Protein AF-A0A925WW35-F1 (afdb_monomer_lite)

Secondary structure (DSSP, 8-state):
---------HHHHHHHHHHHHTTS-SSHHHHHHHHHHHHHHHHHHHHHHHHHHHHHHHHHHHTT------HHHHHHHHHHHHHHHGGGSSSS---

pLDDT: mean 87.8, std 14.59, range [36.81, 97.88]

Sequence (95 aa):
MTSMNVSLPEQLKSFVEERVEGGGYQTASEYVRDLIRQDQEKRRAAEDKVEAMLLEGIESLQKGAGVEATSDLWESLKERFHAKHGRNLGASVHE

Foldseek 3Di:
DDDDDDDDDPVVVVVLVVCCVVVVHVDSVRVVVVVVVVVVVVVVVVVVVVVVVVVVVVVCVVVVVDDDPDPVVVVVVVVVVCVVPVVPPPPDDDD

Radius of gyration: 23.39 Å; chains: 1; bounding box: 50×24×58 Å

Structure (mmCIF, N/CA/C/O backbone):
data_AF-A0A925WW35-F1
#
_entry.id   AF-A0A925WW35-F1
#
loop_
_atom_site.group_PDB
_atom_site.id
_atom_site.type_symbol
_atom_site.label_atom_id
_atom_site.label_alt_id
_atom_site.label_comp_id
_atom_site.label_asym_id
_atom_site.label_entity_id
_atom_site.label_seq_id
_atom_site.pdbx_PDB_ins_code
_atom_site.Cartn_x
_atom_site.Cartn_y
_atom_site.Cartn_z
_atom_site.occupancy
_atom_site.B_iso_or_equiv
_atom_site.auth_seq_id
_atom_site.auth_comp_id
_atom_site.auth_asym_id
_atom_site.auth_atom_id
_atom_site.pdbx_PDB_model_num
ATOM 1 N N . MET A 1 1 ? 5.431 0.428 25.165 1.00 63.12 1 MET A N 1
ATOM 2 C CA . MET A 1 1 ? 4.428 0.949 24.210 1.00 63.12 1 MET A CA 1
ATOM 3 C C . MET A 1 1 ? 4.352 2.451 24.383 1.00 63.12 1 MET A C 1
ATOM 5 O O . MET A 1 1 ? 4.270 2.898 25.519 1.00 63.12 1 MET A O 1
ATOM 9 N N . THR A 1 2 ? 4.387 3.202 23.287 1.00 79.06 2 THR A N 1
ATOM 10 C CA . THR A 1 2 ? 4.122 4.647 23.292 1.00 79.06 2 THR A CA 1
ATOM 11 C C . THR A 1 2 ? 2.630 4.860 23.043 1.00 79.06 2 THR A C 1
ATOM 13 O O . THR A 1 2 ? 2.052 4.166 22.206 1.00 79.06 2 THR A O 1
ATOM 16 N N . SER A 1 3 ? 1.996 5.759 23.798 1.00 85.19 3 SER A N 1
ATOM 17 C CA . SER A 1 3 ? 0.582 6.103 23.610 1.00 85.19 3 SER A CA 1
ATOM 18 C C . SER A 1 3 ? 0.432 7.148 22.505 1.00 85.19 3 SER A C 1
ATOM 20 O O . SER A 1 3 ? 1.223 8.088 22.436 1.00 85.19 3 SER A O 1
ATOM 22 N N . MET A 1 4 ? -0.582 6.987 21.656 1.00 88.94 4 MET A N 1
ATOM 23 C CA .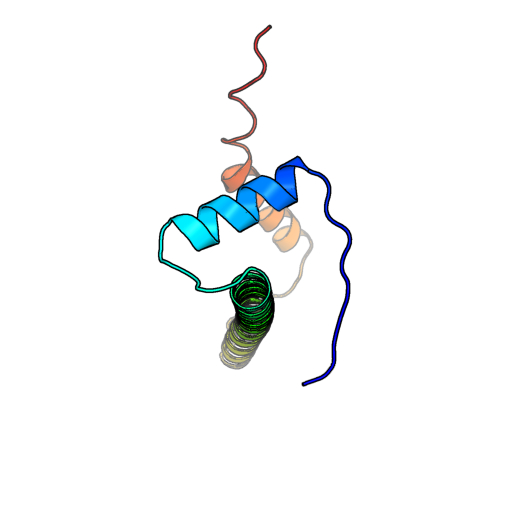 MET A 1 4 ? -0.969 7.951 20.628 1.00 88.94 4 MET A CA 1
ATOM 24 C C . MET A 1 4 ? -2.483 8.139 20.701 1.00 88.94 4 MET A C 1
ATOM 26 O O . MET A 1 4 ? -3.228 7.170 20.577 1.00 88.94 4 MET A O 1
ATOM 30 N N . ASN A 1 5 ? -2.929 9.379 20.904 1.00 90.56 5 ASN A N 1
ATOM 31 C CA . ASN A 1 5 ? -4.348 9.724 20.932 1.00 90.56 5 ASN A CA 1
ATOM 32 C C . ASN A 1 5 ? -4.770 10.244 19.558 1.00 90.56 5 ASN A C 1
ATOM 34 O O . ASN A 1 5 ? -4.103 11.112 18.996 1.00 90.56 5 ASN A O 1
ATOM 38 N N . VAL A 1 6 ? -5.880 9.730 19.035 1.00 87.38 6 VAL A N 1
ATOM 39 C CA . VAL A 1 6 ? -6.443 10.137 17.745 1.00 87.38 6 VAL A CA 1
ATOM 40 C C . VAL A 1 6 ? -7.920 10.439 17.948 1.00 87.38 6 VAL A C 1
ATOM 42 O O . VAL A 1 6 ? -8.659 9.596 18.452 1.00 87.38 6 VAL A O 1
ATOM 45 N N . SER A 1 7 ? -8.348 11.638 17.560 1.00 93.38 7 SER A N 1
ATOM 46 C CA . SER A 1 7 ? -9.763 12.008 17.557 1.00 93.38 7 SER A CA 1
ATOM 47 C C . SER A 1 7 ? -10.411 11.537 16.262 1.00 93.38 7 SER A C 1
ATOM 49 O O . SER A 1 7 ? -9.914 11.834 15.176 1.00 93.38 7 SER A O 1
ATOM 51 N N . LEU A 1 8 ? -11.530 10.829 16.379 1.00 92.69 8 LEU A N 1
ATOM 52 C CA . LEU A 1 8 ? -12.299 10.326 15.246 1.00 92.69 8 LEU A CA 1
ATOM 53 C C . LEU A 1 8 ? -13.702 10.950 15.254 1.00 92.69 8 LEU A C 1
ATOM 55 O O . LEU A 1 8 ? -14.292 11.083 16.328 1.00 92.69 8 LEU A O 1
ATOM 59 N N . PRO A 1 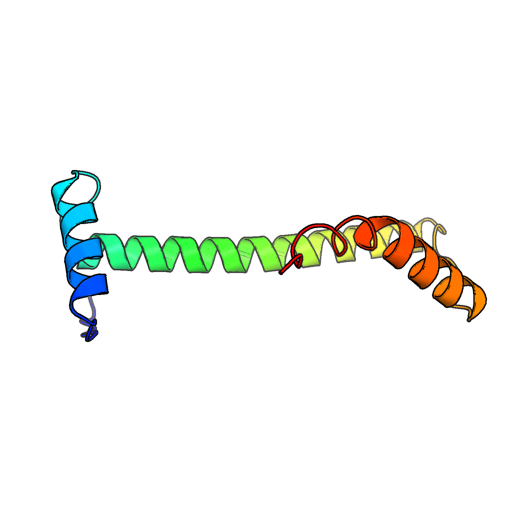9 ? -14.262 11.313 14.087 1.00 97.19 9 PRO A N 1
ATOM 60 C CA . PRO A 1 9 ? -15.691 11.568 13.948 1.00 97.19 9 PRO A CA 1
ATOM 61 C C . PRO A 1 9 ? -16.511 10.349 14.383 1.00 97.19 9 PRO A C 1
ATOM 63 O O . PRO A 1 9 ? -16.063 9.214 14.209 1.00 97.19 9 PRO A O 1
ATOM 66 N N . GLU A 1 10 ? -17.735 10.580 14.862 1.00 95.88 10 GLU A N 1
ATOM 67 C CA . GLU A 1 10 ? -18.601 9.518 15.402 1.00 95.88 10 GLU A CA 1
ATOM 68 C C . GLU A 1 10 ? -18.776 8.350 14.423 1.00 95.88 10 GLU A C 1
ATOM 70 O O . GLU A 1 10 ? -18.628 7.197 14.801 1.00 95.88 10 GLU A O 1
ATOM 75 N N . GLN A 1 11 ? -18.959 8.646 13.134 1.00 96.94 11 GLN A N 1
ATOM 76 C CA . GLN A 1 11 ? -19.110 7.630 12.085 1.00 96.94 11 GLN A CA 1
ATOM 77 C C . GLN A 1 11 ? -17.907 6.677 12.001 1.00 96.94 11 GLN A C 1
ATOM 79 O O . GLN A 1 11 ? -18.076 5.469 11.848 1.00 96.94 11 GLN A O 1
ATOM 84 N N . LEU A 1 12 ? -16.684 7.206 12.117 1.00 95.44 12 LEU A N 1
ATOM 85 C CA . LEU A 1 12 ? -15.471 6.387 12.083 1.00 95.44 12 LEU A CA 1
ATOM 86 C C . LEU A 1 12 ? -15.277 5.617 13.388 1.00 95.44 12 LEU A C 1
ATOM 88 O O . LEU A 1 12 ? -14.778 4.496 13.359 1.00 95.44 12 LEU A O 1
ATOM 92 N N . LYS A 1 13 ? -15.686 6.195 14.520 1.00 94.19 13 LYS A N 1
ATOM 93 C CA . LYS A 1 13 ? -15.670 5.510 15.811 1.00 94.19 13 LYS A CA 1
ATOM 94 C C . LYS A 1 13 ? -16.611 4.301 15.801 1.00 94.19 13 LYS A C 1
ATOM 96 O O . LYS A 1 13 ? -16.144 3.204 16.090 1.00 94.19 13 LYS A O 1
ATOM 101 N N . SER A 1 14 ? -17.870 4.474 15.386 1.00 94.88 14 SER A N 1
ATOM 102 C CA . SER A 1 14 ? -18.843 3.374 15.299 1.00 94.88 14 SER A CA 1
ATOM 103 C C . SER A 1 14 ? -18.369 2.267 14.359 1.00 94.88 14 SER A C 1
ATOM 105 O O . SER A 1 14 ? -18.497 1.089 14.675 1.00 94.88 14 SER A O 1
ATOM 107 N N . PHE A 1 15 ? -17.745 2.632 13.234 1.00 94.00 15 PHE A N 1
ATOM 108 C CA . PHE A 1 15 ? -17.142 1.649 12.337 1.00 94.00 15 PHE A CA 1
ATOM 109 C C . PHE A 1 15 ? -16.041 0.836 13.031 1.00 94.00 15 PHE A C 1
ATOM 111 O O . PHE A 1 15 ? -16.019 -0.384 12.920 1.00 94.00 15 PHE A O 1
ATOM 118 N N . VAL A 1 16 ? -15.130 1.481 13.769 1.00 93.81 16 VAL A N 1
ATOM 119 C CA . VAL A 1 16 ? -14.076 0.776 14.521 1.00 93.81 16 VAL A CA 1
ATOM 120 C C . VAL A 1 16 ? -14.672 -0.148 15.587 1.00 93.81 16 VAL A C 1
ATOM 122 O O . VAL A 1 16 ? -14.186 -1.266 15.749 1.00 93.81 16 VAL A O 1
ATOM 125 N N . GLU A 1 17 ? -15.717 0.292 16.289 1.00 92.56 17 GLU A N 1
ATOM 126 C CA . GLU A 1 17 ? -16.424 -0.512 17.292 1.00 92.56 17 GLU A CA 1
ATOM 127 C C . GLU A 1 17 ? -17.040 -1.773 16.668 1.00 92.56 17 GLU A C 1
ATOM 129 O O . GLU A 1 17 ? -16.790 -2.869 17.165 1.00 92.56 17 GLU A O 1
ATOM 134 N N . GLU A 1 18 ? -17.699 -1.665 15.509 1.00 93.62 18 GLU A N 1
ATOM 135 C CA . GLU A 1 18 ? -18.242 -2.818 14.772 1.00 93.62 18 GLU A CA 1
ATOM 136 C C . GLU A 1 18 ? -17.150 -3.839 14.398 1.00 93.62 18 GLU A C 1
ATOM 138 O O . GLU A 1 18 ? -17.352 -5.054 14.481 1.00 93.62 18 GLU A O 1
ATOM 143 N N . ARG A 1 19 ? -15.948 -3.374 14.019 1.00 93.31 19 ARG A N 1
ATOM 144 C CA . ARG A 1 19 ? -14.816 -4.270 13.707 1.00 93.31 19 ARG A CA 1
ATOM 145 C C . ARG A 1 19 ? -14.313 -5.039 14.929 1.00 93.31 19 ARG A C 1
ATOM 147 O O . ARG A 1 19 ? -13.826 -6.159 14.767 1.00 93.31 19 ARG A O 1
ATOM 154 N N . VAL A 1 20 ? -14.411 -4.447 16.118 1.00 93.19 20 VAL A N 1
ATOM 155 C CA . VAL A 1 20 ? -14.043 -5.086 17.389 1.00 93.19 20 VAL A CA 1
ATOM 156 C C . VAL A 1 20 ? -15.138 -6.064 17.825 1.00 93.19 20 VAL A C 1
ATOM 158 O O . VAL A 1 20 ? -14.847 -7.218 18.133 1.00 93.19 20 VAL A O 1
ATOM 161 N N . GLU A 1 21 ? -16.406 -5.653 17.772 1.00 89.88 21 GLU A N 1
ATOM 162 C CA . GLU A 1 21 ? -17.556 -6.495 18.133 1.00 89.88 21 GLU A CA 1
ATOM 163 C C . GLU A 1 21 ? -17.715 -7.715 17.218 1.00 89.88 21 GLU A C 1
ATOM 165 O O . GLU A 1 21 ? -18.082 -8.795 17.681 1.00 89.88 21 GLU A O 1
ATOM 170 N N . GLY A 1 22 ? -17.357 -7.585 15.938 1.00 85.88 22 GLY A N 1
ATOM 171 C CA . GLY A 1 22 ? -17.342 -8.683 14.968 1.00 85.88 22 GLY A CA 1
ATOM 172 C C . GLY A 1 22 ? -16.317 -9.792 15.255 1.00 85.88 22 GLY A C 1
ATOM 173 O O . GLY A 1 22 ? -16.184 -10.712 14.450 1.00 85.88 22 GLY A O 1
ATOM 174 N N . GLY A 1 23 ? -15.570 -9.712 16.364 1.00 77.69 23 GLY A N 1
ATOM 175 C CA . GLY A 1 23 ? -14.657 -10.755 16.845 1.00 77.69 23 GLY A CA 1
ATOM 176 C C . GLY A 1 23 ? -13.308 -10.817 16.125 1.00 77.69 23 GLY A C 1
ATOM 177 O O . GLY A 1 23 ? -12.486 -11.673 16.444 1.00 77.69 23 GLY A O 1
ATOM 178 N N . GLY A 1 24 ? -13.063 -9.919 15.165 1.00 82.56 24 GLY A N 1
ATOM 179 C CA . GLY A 1 24 ? -11.802 -9.853 14.420 1.00 82.56 24 GLY A CA 1
ATOM 180 C C . GLY A 1 24 ? -10.673 -9.140 15.168 1.00 82.56 24 GLY A C 1
ATOM 181 O O . GLY A 1 24 ? -9.509 -9.362 14.851 1.00 82.56 24 GLY A O 1
ATOM 182 N N . TYR A 1 25 ? -11.005 -8.303 16.153 1.00 91.94 25 TYR A N 1
ATOM 183 C CA . TYR A 1 25 ? -10.050 -7.528 16.947 1.00 91.94 25 TYR A CA 1
ATOM 184 C C . TYR A 1 25 ? -10.554 -7.405 18.386 1.00 91.94 25 TYR A C 1
ATOM 186 O O . TYR A 1 25 ? -11.753 -7.296 18.608 1.00 91.94 25 TYR A O 1
ATOM 194 N N . GLN A 1 26 ? -9.658 -7.387 19.373 1.00 90.12 26 GLN A N 1
ATOM 195 C CA . GLN A 1 26 ? -10.029 -7.286 20.791 1.00 90.12 26 GLN A CA 1
ATOM 196 C C . GLN A 1 26 ? -10.136 -5.837 21.272 1.00 90.12 26 GLN A C 1
ATOM 198 O O . GLN A 1 26 ? -10.800 -5.554 22.267 1.00 90.12 26 GLN A O 1
ATOM 203 N N . THR A 1 27 ? -9.457 -4.903 20.598 1.00 92.94 27 THR A N 1
ATOM 204 C CA . THR A 1 27 ? -9.472 -3.477 20.951 1.00 92.94 27 THR A CA 1
ATOM 205 C C . THR A 1 27 ? -9.366 -2.583 19.717 1.00 92.94 27 THR A C 1
ATOM 207 O O . THR A 1 27 ? -8.760 -2.959 18.713 1.00 92.94 27 THR A O 1
ATOM 210 N N . ALA A 1 28 ? -9.848 -1.342 19.825 1.00 91.81 28 ALA A N 1
ATOM 211 C CA . ALA A 1 28 ? -9.661 -0.323 18.788 1.00 91.81 28 ALA A CA 1
ATOM 212 C C . ALA A 1 28 ? -8.171 -0.087 18.467 1.00 91.81 28 ALA A C 1
ATOM 214 O O . ALA A 1 28 ? -7.785 0.032 17.307 1.00 91.81 28 ALA A O 1
ATOM 215 N N . SER A 1 29 ? -7.309 -0.083 19.490 1.00 92.25 29 SER A N 1
ATOM 216 C CA . SER A 1 29 ? -5.860 0.075 19.318 1.00 92.25 29 SER A CA 1
ATOM 217 C C . SER A 1 29 ? -5.225 -1.072 18.532 1.00 92.25 29 SER A C 1
ATOM 219 O O . SER A 1 29 ? -4.247 -0.861 17.821 1.00 92.25 29 SER A O 1
ATOM 221 N N . GLU A 1 30 ? -5.738 -2.293 18.666 1.00 92.38 30 GLU A N 1
ATOM 222 C CA . GLU A 1 30 ? -5.292 -3.431 17.863 1.00 92.38 30 GLU A CA 1
ATOM 223 C C . GLU A 1 30 ? -5.689 -3.258 16.399 1.00 92.38 30 GLU A C 1
ATOM 225 O O . GLU A 1 30 ? -4.822 -3.341 15.529 1.00 92.38 30 GLU A O 1
ATOM 230 N N . TYR A 1 31 ? -6.952 -2.909 16.151 1.00 93.25 31 TYR A N 1
ATOM 231 C CA . TYR A 1 31 ? -7.447 -2.642 14.806 1.00 93.25 31 TYR A CA 1
ATOM 232 C C . TYR A 1 31 ? -6.642 -1.543 14.103 1.00 93.25 31 TYR A C 1
ATOM 234 O O . TYR A 1 31 ? -6.174 -1.724 12.982 1.00 93.25 31 TYR A O 1
ATOM 242 N N . VAL A 1 32 ? -6.391 -0.422 14.785 1.00 92.81 32 VAL A N 1
ATOM 243 C CA . VAL A 1 32 ? -5.614 0.694 14.224 1.00 92.81 32 VAL A CA 1
ATOM 244 C C . VAL A 1 32 ? -4.168 0.289 13.926 1.00 92.81 32 VAL A C 1
ATOM 246 O O . VAL A 1 32 ? -3.634 0.661 12.882 1.00 92.81 32 VAL A O 1
ATOM 249 N N . ARG A 1 33 ? -3.515 -0.494 14.796 1.00 92.69 33 ARG A N 1
ATOM 250 C CA . ARG A 1 33 ? -2.154 -0.995 14.520 1.00 92.69 33 ARG A CA 1
ATOM 251 C C . ARG A 1 33 ? -2.124 -1.912 13.305 1.00 92.69 33 ARG A C 1
ATOM 253 O O . ARG A 1 33 ? -1.165 -1.855 12.538 1.00 92.69 33 ARG A O 1
ATOM 260 N N . ASP A 1 34 ? -3.140 -2.751 13.142 1.00 94.56 34 ASP A N 1
ATOM 261 C CA . ASP A 1 34 ? -3.247 -3.631 11.985 1.00 94.56 34 ASP A CA 1
ATOM 262 C C . ASP A 1 34 ? -3.480 -2.836 10.695 1.00 94.56 34 ASP A C 1
ATOM 264 O O . ASP A 1 34 ? -2.765 -3.044 9.719 1.00 94.56 34 ASP A O 1
ATOM 268 N N . LEU A 1 35 ? -4.363 -1.832 10.718 1.00 94.31 35 LEU A N 1
ATOM 269 C CA . LEU A 1 35 ? -4.550 -0.903 9.598 1.00 94.31 35 LEU A CA 1
ATOM 270 C C . LEU A 1 35 ? -3.253 -0.190 9.202 1.00 94.31 35 LEU A C 1
ATOM 272 O O . LEU A 1 35 ? -2.955 -0.077 8.015 1.00 94.31 35 LEU A O 1
ATOM 276 N N . ILE A 1 36 ? -2.460 0.266 10.177 1.00 94.75 36 ILE A N 1
ATOM 277 C CA . ILE A 1 36 ? -1.159 0.894 9.903 1.00 94.75 36 ILE A CA 1
ATOM 278 C C . ILE A 1 36 ? -0.204 -0.110 9.250 1.00 94.75 36 ILE A C 1
ATOM 280 O O . ILE A 1 36 ? 0.508 0.251 8.315 1.00 94.75 36 ILE A O 1
ATOM 284 N N . ARG A 1 37 ? -0.182 -1.369 9.710 1.00 96.62 37 ARG A N 1
ATOM 285 C CA . ARG A 1 37 ? 0.658 -2.412 9.105 1.00 96.62 37 ARG A CA 1
ATOM 286 C C . ARG A 1 37 ? 0.245 -2.679 7.661 1.00 96.62 37 ARG A C 1
ATOM 288 O O . ARG A 1 37 ? 1.101 -2.673 6.785 1.00 96.62 37 ARG A O 1
ATOM 295 N N . GLN A 1 38 ? -1.055 -2.810 7.408 1.00 97.19 38 GLN A N 1
ATOM 296 C CA . GLN A 1 38 ? -1.596 -2.993 6.063 1.00 97.19 38 GLN A CA 1
ATOM 297 C C . GLN A 1 38 ? -1.282 -1.800 5.146 1.00 97.19 38 GLN A C 1
ATOM 299 O O . GLN A 1 38 ? -0.980 -2.000 3.973 1.00 97.19 38 GLN A O 1
ATOM 304 N N . ASP A 1 39 ? -1.337 -0.561 5.648 1.00 97.56 39 ASP A N 1
ATOM 305 C CA . ASP A 1 39 ? -0.931 0.624 4.877 1.00 97.56 39 ASP A CA 1
ATOM 306 C C . ASP A 1 39 ? 0.562 0.576 4.524 1.00 97.56 39 ASP A C 1
ATOM 308 O O . ASP A 1 39 ? 0.930 0.765 3.364 1.00 97.56 39 ASP A O 1
ATOM 312 N N . GLN A 1 40 ? 1.424 0.244 5.491 1.00 97.56 40 GLN A N 1
ATOM 313 C CA . GLN A 1 40 ? 2.859 0.090 5.243 1.00 97.56 40 GLN A CA 1
ATOM 314 C C . GLN A 1 40 ? 3.155 -1.016 4.227 1.00 97.56 40 GLN A C 1
ATOM 316 O O . GLN A 1 40 ? 3.963 -0.808 3.325 1.00 97.56 40 GLN A O 1
ATOM 321 N N . GLU A 1 41 ? 2.504 -2.173 4.346 1.00 97.88 41 GLU A N 1
ATOM 322 C CA . GLU A 1 41 ? 2.652 -3.291 3.411 1.00 97.88 41 GLU A CA 1
ATOM 323 C C . GLU A 1 41 ? 2.202 -2.903 2.000 1.00 97.88 41 GLU A C 1
ATOM 325 O O . GLU A 1 41 ? 2.920 -3.164 1.039 1.00 97.88 41 GLU A O 1
ATOM 330 N N . LYS A 1 42 ? 1.062 -2.213 1.860 1.00 97.69 42 LYS A N 1
ATOM 331 C CA . LYS A 1 42 ? 0.577 -1.727 0.558 1.00 97.69 42 LYS A CA 1
ATOM 332 C C . LYS A 1 42 ? 1.543 -0.735 -0.084 1.00 97.69 42 LYS A C 1
ATOM 334 O O . LYS A 1 42 ? 1.770 -0.818 -1.289 1.00 97.69 42 LYS A O 1
ATOM 339 N N . ARG A 1 43 ? 2.108 0.191 0.697 1.00 96.94 43 ARG A N 1
ATOM 340 C CA . ARG A 1 43 ? 3.098 1.162 0.202 1.00 96.94 43 ARG A CA 1
ATOM 341 C C . ARG A 1 43 ? 4.376 0.469 -0.258 1.00 96.94 43 ARG A C 1
ATOM 343 O O . ARG A 1 43 ? 4.793 0.699 -1.386 1.00 96.94 43 ARG A O 1
ATOM 350 N N . ARG A 1 44 ? 4.921 -0.437 0.560 1.00 97.50 44 ARG A N 1
ATOM 351 C CA . ARG A 1 44 ? 6.101 -1.242 0.200 1.00 97.50 44 ARG A CA 1
ATOM 352 C C . ARG A 1 44 ? 5.853 -2.062 -1.062 1.00 97.50 44 ARG A C 1
ATOM 354 O O . ARG A 1 44 ? 6.622 -1.971 -2.002 1.00 97.50 44 ARG A O 1
ATOM 361 N N . ALA A 1 45 ? 4.724 -2.765 -1.144 1.00 97.19 45 ALA A N 1
ATOM 362 C CA . ALA A 1 45 ? 4.384 -3.552 -2.327 1.00 97.19 45 ALA A CA 1
ATOM 363 C C . ALA A 1 45 ? 4.253 -2.693 -3.600 1.00 97.19 45 ALA A C 1
ATOM 365 O O . ALA A 1 45 ? 4.567 -3.156 -4.696 1.00 97.19 45 ALA A O 1
ATOM 366 N N . ALA A 1 46 ? 3.777 -1.448 -3.481 1.00 96.62 46 ALA A N 1
ATOM 367 C CA . ALA A 1 46 ? 3.730 -0.518 -4.604 1.00 96.62 46 ALA A CA 1
ATOM 368 C C . ALA A 1 46 ? 5.136 -0.068 -5.037 1.00 96.62 46 ALA A C 1
ATOM 370 O O . ALA A 1 46 ? 5.403 -0.022 -6.238 1.00 96.62 46 ALA A O 1
ATOM 371 N N . GLU A 1 47 ? 6.020 0.226 -4.082 1.00 96.81 47 GLU A N 1
ATOM 372 C CA . GLU A 1 47 ? 7.428 0.562 -4.330 1.00 96.81 47 GLU A CA 1
ATOM 373 C C . GLU A 1 47 ? 8.165 -0.610 -4.996 1.00 96.81 47 GLU A C 1
ATOM 375 O O . GLU A 1 47 ? 8.690 -0.444 -6.098 1.00 96.81 47 GLU A O 1
ATOM 380 N N . ASP A 1 48 ? 8.086 -1.809 -4.410 1.00 97.38 48 ASP A N 1
ATOM 381 C CA . ASP A 1 48 ? 8.706 -3.037 -4.923 1.00 97.38 48 ASP A CA 1
ATOM 382 C C . ASP A 1 48 ? 8.234 -3.350 -6.350 1.00 97.38 48 ASP A C 1
ATOM 384 O O . ASP A 1 48 ? 9.010 -3.764 -7.213 1.00 97.38 48 ASP A O 1
ATOM 388 N N . LYS A 1 49 ? 6.944 -3.127 -6.637 1.00 97.38 49 LYS A N 1
ATOM 389 C CA . LYS A 1 49 ? 6.389 -3.328 -7.979 1.00 97.38 49 LYS A CA 1
ATOM 390 C C . LYS A 1 49 ? 6.994 -2.363 -8.996 1.00 97.38 49 LYS A C 1
ATOM 392 O O . LYS A 1 49 ? 7.282 -2.776 -10.118 1.00 97.38 49 LYS A O 1
ATOM 397 N N . VAL A 1 50 ? 7.146 -1.088 -8.639 1.00 97.88 50 VAL A N 1
ATOM 398 C CA . VAL A 1 50 ? 7.770 -0.098 -9.528 1.00 97.88 50 VAL A CA 1
ATOM 399 C C . VAL A 1 50 ? 9.238 -0.447 -9.753 1.00 97.88 50 VAL A C 1
ATOM 401 O O . VAL A 1 50 ? 9.684 -0.430 -10.897 1.00 97.88 50 VAL A O 1
ATOM 404 N N . GLU A 1 51 ? 9.966 -0.822 -8.701 1.00 97.88 51 GLU A N 1
ATOM 405 C CA . GLU A 1 51 ? 11.359 -1.264 -8.809 1.00 97.88 51 GLU A CA 1
ATOM 406 C C . GLU A 1 51 ? 11.495 -2.480 -9.735 1.00 97.88 51 GLU A C 1
ATOM 408 O O . GLU A 1 51 ? 12.302 -2.458 -10.664 1.00 97.88 51 GLU A O 1
ATOM 413 N N . ALA A 1 52 ? 10.646 -3.496 -9.564 1.00 97.62 52 ALA A N 1
ATOM 414 C CA . ALA A 1 52 ? 10.633 -4.675 -10.424 1.00 97.62 52 ALA A CA 1
ATOM 415 C C . ALA A 1 52 ? 10.376 -4.319 -11.900 1.00 97.62 52 ALA A C 1
ATOM 417 O O . ALA A 1 52 ? 11.081 -4.806 -12.781 1.00 97.62 52 ALA A O 1
ATOM 418 N N . MET A 1 53 ? 9.414 -3.430 -12.179 1.00 97.62 53 MET A N 1
ATOM 419 C CA . MET A 1 53 ? 9.131 -2.964 -13.544 1.00 97.62 53 MET A CA 1
ATOM 420 C C . MET A 1 53 ? 10.304 -2.178 -14.151 1.00 97.62 53 MET A C 1
ATOM 422 O O . MET A 1 53 ? 10.563 -2.282 -15.350 1.00 97.62 53 MET A O 1
ATOM 426 N N . LEU A 1 54 ? 11.017 -1.386 -13.344 1.00 96.81 54 LEU A N 1
ATOM 427 C CA . LEU A 1 54 ? 12.208 -0.665 -13.793 1.00 96.81 54 LEU A CA 1
ATOM 428 C C . LEU A 1 54 ? 13.353 -1.626 -14.116 1.00 96.81 54 LEU A C 1
ATOM 430 O O . LEU A 1 54 ? 13.977 -1.479 -15.166 1.00 96.81 54 LEU A O 1
ATOM 434 N N . LEU A 1 55 ? 13.603 -2.619 -13.258 1.00 97.69 55 LEU A N 1
ATOM 435 C CA . LEU A 1 55 ? 14.612 -3.653 -13.496 1.00 97.69 55 LEU A CA 1
ATOM 436 C C . LEU A 1 55 ? 14.306 -4.451 -14.767 1.00 97.69 55 LEU A C 1
ATOM 438 O O . LEU A 1 55 ? 15.183 -4.591 -15.616 1.00 97.69 55 LEU A O 1
ATOM 442 N N . GLU A 1 56 ? 13.056 -4.885 -14.951 1.00 96.56 56 GLU A N 1
ATOM 443 C CA . GLU A 1 56 ? 12.609 -5.554 -16.179 1.00 96.56 56 GLU A CA 1
ATOM 444 C C . GLU A 1 56 ? 12.859 -4.678 -17.419 1.00 96.56 56 GLU A C 1
ATOM 446 O O . GLU A 1 56 ? 13.398 -5.144 -18.427 1.00 96.56 56 GLU A O 1
ATOM 451 N N . GLY A 1 57 ? 12.523 -3.386 -17.335 1.00 94.19 57 GLY A N 1
ATOM 452 C CA . GLY A 1 57 ? 12.794 -2.417 -18.394 1.00 94.19 57 GLY A CA 1
ATOM 453 C C . GLY A 1 57 ? 14.286 -2.300 -18.714 1.00 94.19 57 GLY A C 1
ATOM 454 O O . GLY A 1 57 ? 14.666 -2.363 -19.882 1.00 94.19 57 GLY A O 1
ATOM 455 N N . ILE A 1 58 ? 15.143 -2.185 -17.697 1.00 95.94 58 ILE A N 1
ATOM 456 C CA . ILE A 1 58 ? 16.602 -2.100 -17.859 1.00 95.94 58 ILE A CA 1
ATOM 457 C C . ILE A 1 58 ? 17.159 -3.374 -18.501 1.00 95.94 58 ILE A C 1
ATOM 459 O O . ILE A 1 58 ? 17.936 -3.283 -19.452 1.00 95.94 58 ILE A O 1
ATOM 463 N N . GLU A 1 59 ? 16.750 -4.556 -18.039 1.00 96.19 59 GLU A N 1
ATOM 464 C CA . GLU A 1 59 ? 17.178 -5.826 -18.632 1.00 96.19 59 GLU A CA 1
ATOM 465 C C . GLU A 1 59 ? 16.755 -5.944 -20.101 1.00 96.19 59 GLU A C 1
ATOM 467 O O . GLU A 1 59 ? 17.514 -6.433 -20.940 1.00 96.19 59 GLU A O 1
ATOM 472 N N . SER A 1 60 ? 15.545 -5.488 -20.426 1.00 94.69 60 SER A N 1
ATOM 473 C CA . SER A 1 60 ? 15.031 -5.448 -21.795 1.00 94.69 60 SER A CA 1
ATOM 474 C C . SER A 1 60 ? 15.876 -4.525 -22.683 1.00 94.69 60 SER A C 1
ATOM 476 O O . SER A 1 60 ? 16.296 -4.916 -23.777 1.00 94.69 60 SER A O 1
ATOM 478 N N . LEU A 1 61 ? 16.226 -3.334 -22.181 1.00 93.44 61 LEU A N 1
ATOM 479 C CA . LEU A 1 61 ? 17.127 -2.406 -22.870 1.00 93.44 61 LEU A CA 1
ATOM 480 C C . LEU A 1 61 ? 18.514 -3.021 -23.099 1.00 93.44 61 LEU A C 1
ATOM 482 O O . LEU A 1 61 ? 19.041 -2.932 -24.207 1.00 93.44 61 LEU A O 1
ATOM 486 N N . GLN A 1 62 ? 19.083 -3.694 -22.095 1.00 93.75 62 GLN A N 1
ATOM 487 C CA . GLN A 1 62 ? 20.381 -4.373 -22.209 1.00 93.75 62 GLN A CA 1
ATOM 488 C C . GLN A 1 62 ? 20.373 -5.499 -23.251 1.00 93.75 62 GLN A C 1
ATOM 490 O O . GLN A 1 62 ? 21.383 -5.735 -23.911 1.00 93.75 62 GLN A O 1
ATOM 495 N N . LYS A 1 63 ? 19.230 -6.167 -23.442 1.00 94.62 63 LYS A N 1
ATOM 496 C CA . LYS A 1 63 ? 19.025 -7.191 -24.482 1.00 94.62 63 LYS A CA 1
ATOM 497 C C . LYS A 1 63 ? 18.760 -6.596 -25.873 1.00 94.62 63 LYS A C 1
ATOM 499 O O . LYS A 1 63 ? 18.535 -7.349 -26.817 1.00 94.62 63 LYS A O 1
ATOM 504 N N . GLY A 1 64 ? 18.792 -5.269 -26.017 1.00 91.38 64 GLY A N 1
ATOM 505 C CA . GLY A 1 64 ? 18.616 -4.577 -27.294 1.00 91.38 64 GLY A CA 1
ATOM 506 C C . GLY A 1 64 ? 17.159 -4.366 -27.708 1.00 91.38 64 GLY A C 1
ATOM 507 O O . GLY A 1 64 ? 16.909 -3.992 -28.847 1.00 91.38 64 GLY A O 1
ATOM 508 N N . ALA A 1 65 ? 16.192 -4.566 -26.807 1.00 89.88 65 ALA A N 1
ATOM 509 C CA . ALA A 1 65 ? 14.774 -4.307 -27.080 1.00 89.88 65 ALA A CA 1
ATOM 510 C C . ALA A 1 65 ? 14.380 -2.822 -26.915 1.00 89.88 65 ALA A C 1
ATOM 512 O O . ALA A 1 65 ? 13.197 -2.479 -26.940 1.00 89.88 65 ALA A O 1
ATOM 513 N N . GLY A 1 66 ? 15.361 -1.934 -26.732 1.00 85.81 66 GLY A N 1
ATOM 514 C CA . GLY A 1 66 ? 15.138 -0.494 -26.679 1.00 85.81 66 GLY A CA 1
ATOM 515 C C . GLY A 1 66 ? 14.750 0.082 -28.035 1.00 85.81 66 GLY A C 1
ATOM 516 O O . GLY A 1 66 ? 15.321 -0.272 -29.062 1.00 85.81 66 GLY A O 1
ATOM 517 N N . VAL A 1 67 ? 13.796 1.008 -28.019 1.00 87.50 67 VAL A N 1
ATOM 518 C CA . VAL A 1 67 ? 13.416 1.820 -29.178 1.00 87.50 67 VAL A CA 1
ATOM 519 C C . VAL A 1 67 ? 13.777 3.274 -28.913 1.00 87.50 67 VAL A C 1
ATOM 521 O O . VAL A 1 67 ? 13.689 3.747 -27.778 1.00 87.50 67 VAL A O 1
ATOM 524 N N . GLU A 1 68 ? 14.192 3.989 -29.952 1.00 89.25 68 GLU A N 1
ATOM 525 C CA . GLU A 1 68 ? 14.472 5.418 -29.850 1.00 89.25 68 GLU A CA 1
ATOM 526 C C . GLU A 1 68 ? 13.178 6.194 -29.566 1.00 89.25 68 GLU A C 1
ATOM 528 O O . GLU A 1 68 ? 12.133 5.942 -30.171 1.00 89.25 68 GLU A O 1
ATOM 533 N N . ALA A 1 69 ? 13.237 7.138 -28.626 1.00 88.62 69 ALA A N 1
ATOM 534 C CA . ALA A 1 69 ? 12.082 7.923 -28.208 1.00 88.62 69 ALA A CA 1
ATOM 535 C C . ALA A 1 69 ? 11.780 9.057 -29.203 1.00 88.62 69 ALA A C 1
ATOM 537 O O . ALA A 1 69 ? 12.047 10.227 -28.932 1.00 88.62 69 ALA A O 1
ATOM 538 N N . THR A 1 70 ? 11.223 8.702 -30.361 1.00 94.69 70 THR A N 1
ATOM 539 C CA . THR A 1 70 ? 10.857 9.638 -31.436 1.00 94.69 70 THR A CA 1
ATOM 540 C C . THR A 1 70 ? 9.445 10.210 -31.268 1.00 94.69 70 THR A C 1
ATOM 542 O O . THR A 1 70 ? 8.618 9.664 -30.535 1.00 94.69 70 THR A O 1
ATOM 545 N N . SER A 1 71 ? 9.134 11.303 -31.974 1.00 92.19 71 SER A N 1
ATOM 546 C CA . SER A 1 71 ? 7.784 11.893 -31.998 1.00 92.19 71 SER A CA 1
ATOM 547 C C . SER A 1 71 ? 6.712 10.889 -32.441 1.00 92.19 71 SER A C 1
ATOM 549 O O . SER A 1 71 ? 5.682 10.777 -31.778 1.00 92.19 71 SER A O 1
ATOM 551 N N . ASP A 1 72 ? 6.992 10.091 -33.475 1.00 92.19 72 ASP A N 1
ATOM 552 C CA . ASP A 1 72 ? 6.075 9.063 -33.990 1.00 92.19 72 ASP A CA 1
ATOM 553 C C . ASP A 1 72 ? 5.780 7.981 -32.938 1.00 92.19 72 ASP A C 1
ATOM 555 O O . ASP A 1 72 ? 4.643 7.521 -32.789 1.00 92.19 72 ASP A O 1
ATOM 559 N N . LEU A 1 73 ? 6.789 7.598 -32.142 1.00 90.50 73 LEU A N 1
ATOM 560 C CA . LEU A 1 73 ? 6.587 6.678 -31.024 1.00 90.50 73 LEU A CA 1
ATOM 561 C C . LEU A 1 73 ? 5.599 7.273 -30.013 1.00 90.50 73 LEU A C 1
ATOM 563 O O . LEU A 1 73 ? 4.671 6.580 -29.591 1.00 90.50 73 LEU A O 1
ATOM 567 N N . TRP A 1 74 ? 5.765 8.545 -29.646 1.00 91.12 74 TRP A N 1
ATOM 568 C CA . TRP A 1 74 ? 4.877 9.226 -28.703 1.00 91.12 74 TRP A CA 1
ATOM 569 C C .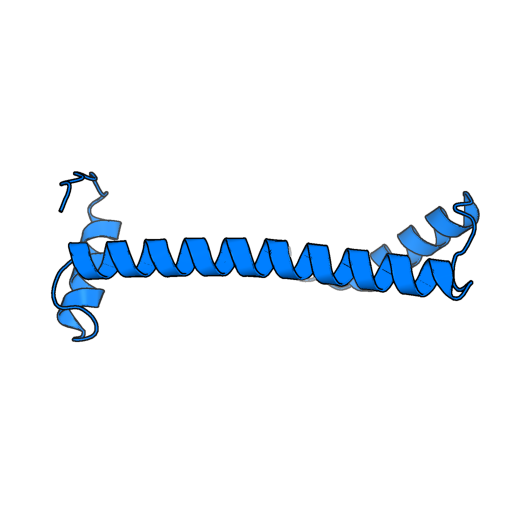 TRP A 1 74 ? 3.444 9.349 -29.220 1.00 91.12 74 TRP A C 1
ATOM 571 O O . TRP A 1 74 ? 2.506 9.144 -28.446 1.00 91.12 74 TRP A O 1
ATOM 581 N N . GLU A 1 75 ? 3.256 9.639 -30.506 1.00 92.88 75 GLU A N 1
ATOM 582 C CA . GLU A 1 75 ? 1.930 9.664 -31.130 1.00 92.88 75 GLU A CA 1
ATOM 583 C C . GLU A 1 75 ? 1.273 8.279 -31.094 1.00 92.88 75 GLU A C 1
ATOM 585 O O . GLU A 1 75 ? 0.168 8.140 -30.562 1.00 92.88 75 GLU A O 1
ATOM 590 N N . SER A 1 76 ? 1.997 7.225 -31.487 1.00 90.38 76 SER A N 1
ATOM 591 C CA . SER A 1 76 ? 1.492 5.845 -31.416 1.00 90.38 76 SER A CA 1
ATOM 592 C C . SER A 1 76 ? 1.133 5.400 -29.987 1.00 90.38 76 SER A C 1
ATOM 594 O O . SER A 1 76 ? 0.242 4.572 -29.777 1.00 90.38 76 SER A O 1
ATOM 596 N N . LEU A 1 77 ? 1.841 5.903 -28.968 1.00 91.38 77 LEU A N 1
ATOM 597 C CA . LEU A 1 77 ? 1.552 5.616 -27.560 1.00 91.38 77 LEU A CA 1
ATOM 598 C C . LEU A 1 77 ? 0.265 6.310 -27.108 1.00 91.38 77 LEU A C 1
ATOM 600 O O . LEU A 1 77 ? -0.557 5.675 -26.443 1.00 91.38 77 LEU A O 1
ATOM 604 N N . LYS A 1 78 ? 0.061 7.576 -27.497 1.00 91.25 78 LYS A N 1
ATOM 605 C CA . LYS A 1 78 ? -1.180 8.316 -27.219 1.00 91.25 78 LYS A CA 1
ATOM 606 C C . LYS A 1 78 ? -2.379 7.638 -27.870 1.00 91.25 78 LYS A C 1
ATOM 608 O O . LYS A 1 78 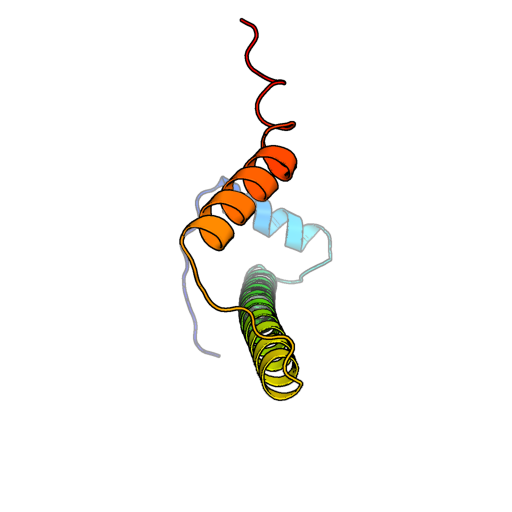? -3.376 7.405 -27.189 1.00 91.25 78 LYS A O 1
ATOM 613 N N . GLU A 1 79 ? -2.274 7.257 -29.140 1.00 91.69 79 GLU A N 1
ATOM 614 C CA . GLU A 1 79 ? -3.343 6.543 -29.848 1.00 91.69 79 GLU A CA 1
ATOM 615 C C . GLU A 1 79 ? -3.697 5.220 -29.161 1.00 91.69 79 GLU A C 1
ATOM 617 O O . GLU A 1 79 ? -4.870 4.953 -28.891 1.00 91.69 79 GLU A O 1
ATOM 622 N N . ARG A 1 80 ? -2.691 4.419 -28.783 1.00 88.81 80 ARG A N 1
ATOM 623 C CA . ARG A 1 80 ? -2.900 3.168 -28.035 1.00 88.81 80 ARG A CA 1
ATOM 624 C C . 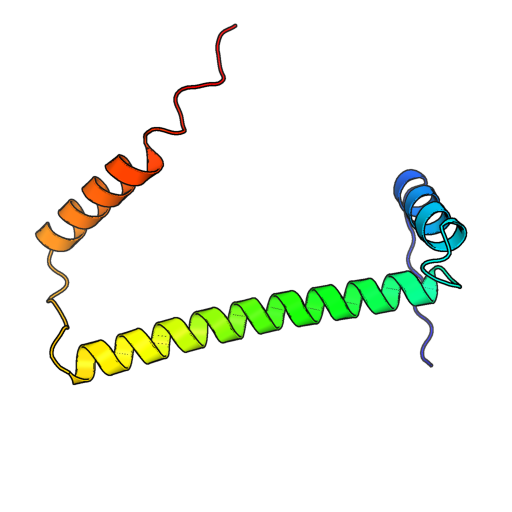ARG A 1 80 ? -3.554 3.403 -26.674 1.00 88.81 80 ARG A C 1
ATOM 626 O O . ARG A 1 80 ? -4.442 2.640 -26.287 1.00 88.81 80 ARG A O 1
ATOM 633 N N . PHE A 1 81 ? -3.149 4.446 -25.951 1.00 91.00 81 PHE A N 1
ATOM 634 C CA . PHE A 1 81 ? -3.754 4.807 -24.669 1.00 91.00 81 PHE A CA 1
ATOM 635 C C . PHE A 1 81 ? -5.227 5.204 -24.838 1.00 91.00 81 PHE A C 1
ATOM 637 O O . PHE A 1 81 ? -6.093 4.664 -24.143 1.00 91.00 81 PHE A O 1
ATOM 644 N N . HIS A 1 82 ? -5.533 6.069 -25.809 1.00 89.06 82 HIS A N 1
ATOM 645 C CA . HIS A 1 82 ? -6.904 6.469 -26.130 1.00 89.06 82 HIS A CA 1
ATOM 646 C C . HIS A 1 82 ? -7.760 5.288 -26.605 1.00 89.06 82 HIS A C 1
ATOM 648 O O . HIS A 1 82 ? -8.900 5.160 -26.170 1.00 89.06 82 HIS A O 1
ATOM 654 N N . ALA A 1 83 ? -7.228 4.367 -27.410 1.00 88.69 83 ALA A N 1
ATOM 655 C CA . ALA A 1 83 ? -7.956 3.173 -27.844 1.00 88.69 83 ALA A CA 1
ATOM 656 C C . ALA A 1 83 ? -8.276 2.206 -26.685 1.00 88.69 83 ALA A C 1
ATOM 658 O O . ALA A 1 83 ? -9.325 1.551 -26.683 1.00 88.69 83 ALA A O 1
ATOM 659 N N . LYS A 1 84 ? -7.382 2.120 -25.690 1.00 87.19 84 LYS A N 1
ATOM 660 C CA . LYS A 1 84 ? -7.528 1.244 -24.518 1.00 87.19 84 LYS A CA 1
ATOM 661 C C . LYS A 1 84 ? -8.448 1.831 -23.443 1.00 87.19 84 LYS A C 1
ATOM 663 O O . LYS A 1 84 ? -9.193 1.079 -22.822 1.00 87.19 84 LYS A O 1
ATOM 668 N N . HIS A 1 85 ? -8.420 3.148 -23.235 1.00 85.50 85 HIS A N 1
ATOM 669 C CA . HIS A 1 85 ? -9.150 3.815 -22.148 1.00 85.50 85 HIS A CA 1
ATOM 670 C C . HIS A 1 85 ? -10.355 4.655 -22.611 1.00 85.50 85 HIS A C 1
ATOM 672 O O . HIS A 1 85 ? -11.254 4.922 -21.817 1.00 85.50 85 HIS A O 1
ATOM 678 N N . GLY A 1 86 ? -10.443 5.005 -23.896 1.00 65.25 86 GLY A N 1
ATOM 679 C CA . GLY A 1 86 ? -11.526 5.810 -24.475 1.00 65.25 86 GLY A CA 1
ATOM 680 C C . GLY A 1 86 ? -12.881 5.102 -24.582 1.00 65.25 86 GLY A C 1
ATOM 681 O O . GLY A 1 86 ? -13.893 5.769 -24.759 1.00 65.25 86 GLY A O 1
ATOM 682 N N . ARG A 1 87 ? -12.945 3.772 -24.411 1.00 58.28 87 ARG A N 1
ATOM 683 C CA . ARG A 1 87 ? -14.216 3.018 -24.373 1.00 58.28 87 ARG A CA 1
ATOM 684 C C . ARG A 1 87 ? -14.942 3.041 -23.017 1.00 58.28 87 ARG A C 1
ATOM 686 O O . ARG A 1 87 ? -16.073 2.580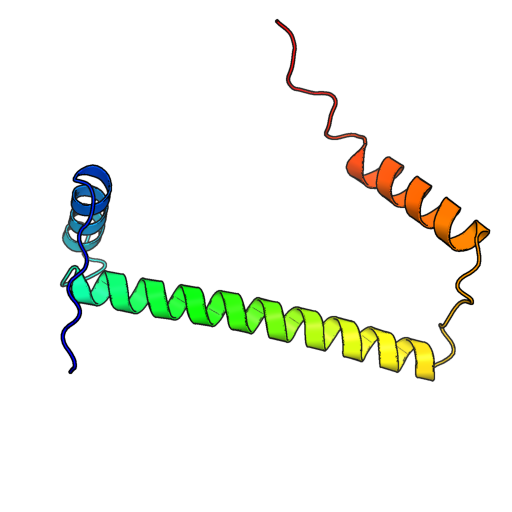 -22.962 1.00 58.28 87 ARG A O 1
ATOM 693 N N . ASN A 1 88 ? -14.345 3.597 -21.956 1.00 51.19 88 ASN A N 1
ATOM 694 C CA . ASN A 1 88 ? -14.944 3.628 -20.608 1.00 51.19 88 ASN A CA 1
ATOM 695 C C . ASN A 1 88 ? -15.434 5.014 -20.141 1.00 51.19 88 ASN A C 1
ATOM 697 O O . ASN A 1 88 ? -15.877 5.142 -19.005 1.00 51.19 88 ASN A O 1
ATOM 701 N N . LEU A 1 89 ? -15.400 6.045 -20.995 1.00 50.34 89 LEU A N 1
ATOM 702 C CA . LEU A 1 89 ? -15.880 7.401 -20.661 1.00 50.34 89 LEU A CA 1
ATOM 703 C C . LEU A 1 89 ? -17.262 7.744 -21.258 1.00 50.34 89 LEU A C 1
ATOM 705 O O . LEU A 1 89 ? -17.691 8.888 -21.178 1.00 50.34 89 LEU A O 1
ATOM 709 N N . GLY A 1 90 ? -17.968 6.771 -21.848 1.00 44.34 90 GLY A N 1
ATOM 710 C CA . GLY A 1 90 ? -19.226 6.998 -22.579 1.00 44.34 90 GLY A CA 1
ATOM 711 C C . GLY A 1 90 ? -20.501 6.422 -21.952 1.00 44.34 90 GLY A C 1
ATOM 712 O O . GLY A 1 90 ? -21.540 6.460 -22.599 1.00 44.34 90 GLY A O 1
ATOM 713 N N . ALA A 1 91 ? -20.456 5.865 -20.740 1.00 47.25 91 ALA A N 1
ATOM 714 C CA . ALA A 1 91 ? -21.629 5.250 -20.110 1.00 47.25 91 ALA A CA 1
ATOM 715 C C . ALA A 1 91 ? -21.779 5.681 -18.647 1.00 47.25 91 ALA A C 1
ATOM 717 O O . ALA A 1 91 ? -21.634 4.858 -17.754 1.00 47.25 91 ALA A O 1
ATOM 718 N N . SER A 1 92 ? -22.010 6.975 -18.408 1.00 47.03 92 SER A N 1
ATOM 719 C CA . SER A 1 92 ? -22.869 7.470 -17.317 1.00 47.03 92 SER A CA 1
ATOM 720 C C . SER A 1 92 ? -22.871 9.002 -17.305 1.00 47.03 92 SER A C 1
ATOM 722 O O . SER A 1 92 ? -22.216 9.598 -16.463 1.00 47.03 92 SER A O 1
ATOM 724 N N . VAL A 1 93 ? -23.563 9.632 -18.258 1.00 46.66 93 VAL A N 1
ATOM 725 C CA . VAL A 1 93 ? -24.309 10.887 -18.038 1.00 46.66 93 VAL A CA 1
ATOM 726 C C . VAL A 1 93 ? -25.402 10.928 -19.113 1.00 46.66 93 VAL A C 1
ATOM 728 O O . VAL A 1 93 ? -25.207 11.486 -20.188 1.00 46.66 93 VAL A O 1
ATOM 731 N N . HIS A 1 94 ? -26.534 10.278 -18.854 1.00 38.41 94 HIS A N 1
ATOM 732 C CA . HIS A 1 94 ? -27.800 10.743 -19.409 1.00 38.41 94 HIS A CA 1
ATOM 733 C C . HIS A 1 94 ? -28.668 11.168 -18.228 1.00 38.41 94 HIS A C 1
ATOM 735 O O . HIS A 1 94 ? -28.897 10.388 -17.305 1.00 38.41 94 HIS A O 1
ATOM 741 N N . GLU A 1 95 ? -28.963 12.462 -18.287 1.00 36.81 95 GLU A N 1
ATOM 742 C CA . GLU A 1 95 ? -30.019 13.263 -17.664 1.00 36.81 95 GLU A CA 1
ATOM 743 C C . GLU A 1 95 ? -31.258 12.495 -17.182 1.00 36.81 95 GLU A C 1
ATOM 745 O O . GLU A 1 95 ? -31.759 11.630 -17.939 1.00 36.81 95 GLU A O 1
#